Protein AF-D1CSZ7-F1 (afdb_monomer_lite)

Organism: NCBI:txid76747

pLDDT: mean 90.11, std 13.46, range [32.41, 98.62]

Foldseek 3Di:
DDPDDPQFDPAAEEEEEFALDDPVDDPVVQVVVQVVCVVVVHHYHYDYLNVVLCVQLDVVLSCLQNPPVQLVLLLLLLLLVCLLVPNDDDPPVCSCVPRCCNVVVVPADPVSVVSSVVSSVCLVVSLVVVVVVDPPSSHQEYEYECPRSCVSRLSSNVVVCCVVPVRRHYYYDD

Radius of gyration: 17.0 Å; chains: 1; bounding box: 47×32×46 Å

Structure (mmCIF, N/CA/C/O backbone):
data_AF-D1CSZ7-F1
#
_entry.id   AF-D1CSZ7-F1
#
loop_
_atom_site.group_PDB
_atom_site.id
_atom_site.type_symbol
_atom_site.label_atom_id
_atom_site.label_alt_id
_atom_site.label_comp_id
_atom_site.label_asym_id
_atom_site.label_entity_id
_atom_site.label_seq_id
_atom_site.pdbx_PDB_ins_code
_atom_site.Cartn_x
_atom_site.Cartn_y
_atom_site.Cartn_z
_atom_site.occupancy
_atom_site.B_iso_or_equiv
_atom_site.auth_seq_id
_atom_site.auth_comp_id
_atom_site.auth_asym_id
_atom_site.auth_atom_id
_atom_site.pdbx_PDB_model_num
ATOM 1 N N . TYR A 1 1 ? -26.346 -9.286 -3.635 1.00 32.41 1 TYR A N 1
ATOM 2 C CA . TYR A 1 1 ? -26.339 -9.362 -2.162 1.00 32.41 1 TYR A CA 1
ATOM 3 C C . TYR A 1 1 ? -25.316 -8.375 -1.630 1.00 32.41 1 TYR A C 1
ATOM 5 O O . TYR A 1 1 ? -24.127 -8.653 -1.654 1.00 32.41 1 TYR A O 1
ATOM 13 N N . ILE A 1 2 ? -25.773 -7.179 -1.264 1.00 36.91 2 ILE A N 1
ATOM 14 C CA . ILE A 1 2 ? -24.918 -6.105 -0.751 1.00 36.91 2 ILE A CA 1
ATOM 15 C C . ILE A 1 2 ? -24.662 -6.418 0.725 1.00 36.91 2 ILE A C 1
ATOM 17 O O . ILE A 1 2 ? -25.590 -6.373 1.529 1.00 36.91 2 ILE A O 1
ATOM 21 N N . TYR A 1 3 ? -23.428 -6.782 1.073 1.00 37.06 3 TYR A N 1
ATOM 22 C CA . TYR A 1 3 ? -22.994 -6.858 2.467 1.00 37.06 3 TYR A CA 1
ATOM 23 C C . TYR A 1 3 ? -23.031 -5.442 3.054 1.00 37.06 3 TYR A C 1
ATOM 25 O O . TYR A 1 3 ? -22.104 -4.657 2.864 1.00 37.06 3 TYR A O 1
ATOM 33 N N . GLN A 1 4 ? -24.112 -5.096 3.752 1.00 38.19 4 GLN A N 1
ATOM 34 C CA . GLN A 1 4 ? -24.119 -3.930 4.628 1.00 38.19 4 GLN A CA 1
ATOM 35 C C . GLN A 1 4 ? -23.198 -4.234 5.811 1.00 38.19 4 GLN A C 1
ATOM 37 O O . GLN A 1 4 ? -23.470 -5.132 6.610 1.00 38.19 4 GLN A O 1
ATOM 42 N N . GLN A 1 5 ? -22.074 -3.522 5.893 1.00 45.78 5 GLN A N 1
ATOM 43 C CA . GLN A 1 5 ? -21.227 -3.569 7.078 1.00 45.78 5 GLN A CA 1
ATOM 44 C C . GLN A 1 5 ? -21.996 -2.967 8.267 1.00 45.78 5 GLN A C 1
ATOM 46 O O . GLN A 1 5 ? -22.677 -1.953 8.092 1.00 45.78 5 GLN A O 1
ATOM 51 N N . PRO A 1 6 ? -21.938 -3.582 9.463 1.00 43.91 6 PRO A N 1
ATOM 52 C CA . PRO A 1 6 ? -22.626 -3.059 10.633 1.00 43.91 6 PRO A CA 1
ATOM 53 C C . PRO A 1 6 ? -22.107 -1.659 10.972 1.00 43.91 6 PRO A C 1
ATOM 55 O O . PRO A 1 6 ? -20.910 -1.389 10.893 1.00 43.91 6 PRO A O 1
ATOM 58 N N . ARG A 1 7 ? -23.038 -0.774 11.336 1.00 46.75 7 ARG A N 1
ATOM 59 C CA . ARG A 1 7 ? -22.783 0.626 11.682 1.00 46.75 7 ARG A CA 1
ATOM 60 C C . ARG A 1 7 ? -21.846 0.679 12.897 1.00 46.75 7 ARG A C 1
ATOM 62 O O . ARG A 1 7 ? -22.215 0.217 13.974 1.00 46.75 7 ARG A O 1
ATOM 69 N N . SER A 1 8 ? -20.642 1.197 12.692 1.00 51.34 8 SER A N 1
ATOM 70 C CA . SER A 1 8 ? -19.585 1.339 13.700 1.00 51.34 8 SER A CA 1
ATOM 71 C C . SER A 1 8 ? -20.019 2.205 14.885 1.00 51.34 8 SER A C 1
ATOM 73 O O . SER A 1 8 ? -20.685 3.229 14.688 1.00 51.34 8 SER A O 1
ATOM 75 N N . GLN A 1 9 ? -19.600 1.847 16.100 1.00 53.25 9 GLN A N 1
ATOM 76 C CA . GLN A 1 9 ? -19.713 2.724 17.268 1.00 53.25 9 GLN A CA 1
ATOM 77 C C . GLN A 1 9 ? -18.454 3.598 17.387 1.00 53.25 9 GLN A C 1
ATOM 79 O O . GLN A 1 9 ? -17.377 3.256 16.907 1.00 53.25 9 GLN A O 1
ATOM 84 N N . ARG A 1 10 ? -18.573 4.774 18.015 1.00 49.31 10 ARG A N 1
ATOM 85 C CA . ARG A 1 10 ? -17.413 5.640 18.288 1.00 49.31 10 ARG A CA 1
ATOM 86 C C . ARG A 1 10 ? -16.415 4.874 19.169 1.00 49.31 10 ARG A C 1
ATOM 88 O O . ARG A 1 10 ? -16.712 4.627 20.333 1.00 49.31 10 ARG A O 1
ATOM 95 N N . GLY A 1 11 ? -15.244 4.542 18.622 1.00 59.81 11 GLY A N 1
ATOM 96 C CA . GLY A 1 11 ? -14.203 3.768 19.318 1.00 59.81 11 GLY A CA 1
ATOM 97 C C . GLY A 1 11 ? -13.649 2.578 18.530 1.00 59.81 11 GLY A C 1
ATOM 98 O O . GLY A 1 11 ? -12.728 1.917 19.006 1.00 59.81 11 GLY A O 1
ATOM 99 N N . ASP A 1 12 ? -14.171 2.319 17.331 1.00 88.56 12 ASP A N 1
ATOM 100 C CA . ASP A 1 12 ? -13.815 1.137 16.545 1.00 88.56 12 ASP A CA 1
ATOM 101 C C . ASP A 1 12 ? -12.413 1.229 15.912 1.00 88.56 12 ASP A C 1
ATOM 103 O O . ASP A 1 12 ? -11.896 2.311 15.605 1.00 88.56 12 ASP A O 1
ATOM 107 N N . VAL A 1 13 ? -11.794 0.064 15.700 1.00 96.06 13 VAL A N 1
ATOM 108 C CA . VAL A 1 13 ? -10.475 -0.095 15.066 1.00 96.06 13 VAL A CA 1
ATOM 109 C C . VAL A 1 13 ? -10.651 -0.544 13.617 1.00 96.06 13 VAL A C 1
ATOM 111 O O . VAL A 1 13 ? -11.407 -1.476 13.341 1.00 96.06 13 VAL A O 1
ATOM 114 N N . ILE A 1 14 ? -9.910 0.044 12.682 1.00 97.19 14 ILE A N 1
ATOM 115 C CA . ILE A 1 14 ? -9.767 -0.514 11.334 1.00 97.19 14 ILE A CA 1
ATOM 116 C C . ILE A 1 14 ? -8.339 -0.984 11.103 1.00 97.19 14 ILE A C 1
ATOM 118 O O . ILE A 1 14 ? -7.384 -0.260 11.367 1.00 97.19 14 ILE A O 1
ATOM 122 N N . LEU A 1 15 ? -8.201 -2.215 10.621 1.00 96.75 15 LEU A N 1
ATOM 123 C CA . LEU A 1 15 ? -6.926 -2.825 10.276 1.00 96.75 15 LEU A CA 1
ATOM 124 C C . LEU A 1 15 ? -6.794 -2.914 8.756 1.00 96.75 15 LEU A C 1
ATOM 126 O O . LEU A 1 15 ? -7.680 -3.434 8.076 1.00 96.75 15 LEU A O 1
ATOM 130 N N . LEU A 1 16 ? -5.690 -2.417 8.222 1.00 96.62 16 LEU A N 1
ATOM 131 C CA . LEU A 1 16 ? -5.449 -2.265 6.797 1.00 96.62 16 LEU A CA 1
ATOM 132 C C . LEU A 1 16 ? -4.306 -3.177 6.363 1.00 96.62 16 LEU A C 1
ATOM 134 O O . LEU A 1 16 ? -3.257 -3.210 7.002 1.00 96.62 16 LEU A O 1
ATOM 138 N N . SER A 1 17 ? -4.500 -3.887 5.257 1.00 95.31 17 SER A N 1
ATOM 139 C CA . SER A 1 17 ? -3.402 -4.477 4.490 1.00 95.31 17 SER A CA 1
ATOM 140 C C . SER A 1 17 ? -3.266 -3.699 3.195 1.00 95.31 17 SER A C 1
ATOM 142 O O . SER A 1 17 ? -4.211 -3.638 2.403 1.00 95.31 17 SER A O 1
ATOM 144 N N . MET A 1 18 ? -2.110 -3.071 3.028 1.00 96.31 18 MET A N 1
ATOM 145 C CA . MET A 1 18 ? -1.801 -2.234 1.878 1.00 96.31 18 MET A CA 1
ATOM 146 C C . MET A 1 18 ? -1.276 -3.084 0.717 1.00 96.31 18 MET A C 1
ATOM 148 O O . MET A 1 18 ? -1.006 -4.273 0.898 1.00 96.31 18 MET A O 1
ATOM 152 N N . PRO A 1 19 ? -1.176 -2.520 -0.499 1.00 95.81 19 PRO A N 1
ATOM 153 C CA . PRO A 1 19 ? -0.615 -3.226 -1.644 1.00 95.81 19 PRO A CA 1
ATOM 154 C C . PRO A 1 19 ? 0.725 -3.883 -1.335 1.00 95.81 19 PRO A C 1
ATOM 156 O O . PRO A 1 19 ? 1.475 -3.382 -0.506 1.00 95.81 19 PRO A O 1
ATOM 159 N N . MET A 1 20 ? 1.016 -4.955 -2.070 1.00 93.69 2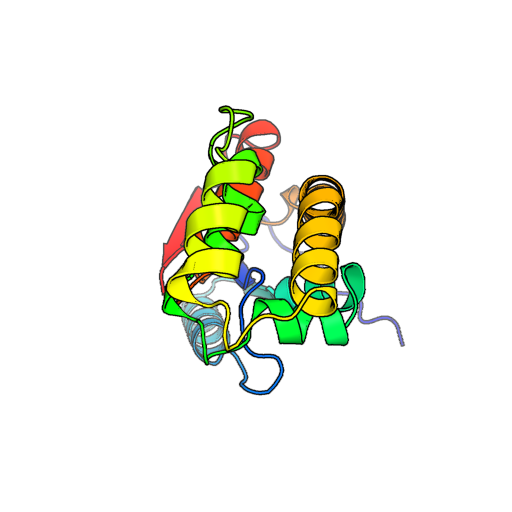0 MET A N 1
ATOM 160 C CA . MET A 1 20 ? 2.181 -5.843 -1.954 1.00 93.69 20 MET A CA 1
ATOM 161 C C . MET A 1 20 ? 1.973 -7.092 -1.090 1.00 93.69 20 MET A C 1
ATOM 163 O O . MET A 1 20 ? 2.890 -7.887 -0.899 1.00 93.69 20 MET A O 1
ATOM 167 N N . ALA A 1 21 ? 0.757 -7.316 -0.588 1.00 90.00 21 ALA A N 1
ATOM 168 C CA . ALA A 1 21 ? 0.399 -8.612 -0.024 1.00 90.00 21 ALA A CA 1
ATOM 169 C C . ALA A 1 21 ? 0.135 -9.648 -1.134 1.00 90.00 21 ALA A C 1
ATOM 171 O O . ALA A 1 21 ? -0.311 -9.323 -2.239 1.00 90.00 21 ALA A O 1
ATOM 172 N N . SER A 1 22 ? 0.393 -10.919 -0.837 1.00 85.12 22 SER A N 1
ATOM 173 C CA . SER A 1 22 ? 0.162 -12.009 -1.786 1.00 85.12 22 SER A CA 1
ATOM 174 C C . SER A 1 22 ? -1.330 -12.196 -2.083 1.00 85.12 22 SER A C 1
ATOM 176 O O . SER A 1 22 ? -2.151 -12.231 -1.170 1.00 85.12 22 SER A O 1
ATOM 178 N N . LEU A 1 23 ? -1.677 -12.406 -3.358 1.00 85.44 23 LEU A N 1
ATOM 179 C CA . LEU A 1 23 ? -3.037 -12.796 -3.764 1.00 85.44 23 LEU A CA 1
ATOM 180 C C . LEU A 1 23 ? -3.369 -14.250 -3.396 1.00 85.44 23 LEU A C 1
ATOM 182 O O . LEU A 1 23 ? -4.539 -14.604 -3.288 1.00 85.44 23 LEU A O 1
ATOM 186 N N . ASN A 1 24 ? -2.346 -15.083 -3.192 1.00 83.62 24 ASN A N 1
ATOM 187 C CA . ASN A 1 24 ? -2.498 -16.524 -2.979 1.00 83.62 24 ASN A CA 1
ATOM 188 C C . ASN A 1 24 ? -2.385 -16.928 -1.503 1.00 83.62 24 ASN A C 1
ATOM 190 O O . ASN A 1 24 ? -2.721 -18.059 -1.149 1.00 83.62 24 ASN A O 1
ATOM 194 N N . HIS A 1 25 ? -1.911 -16.027 -0.637 1.00 79.25 25 HIS A N 1
ATOM 195 C CA . HIS A 1 25 ? -1.712 -16.311 0.781 1.00 79.25 25 HIS A CA 1
ATOM 196 C C . HIS A 1 25 ? -2.553 -15.375 1.654 1.00 79.25 25 HIS A C 1
ATOM 198 O O . HIS A 1 25 ? -2.371 -14.158 1.602 1.00 79.25 25 HIS A O 1
ATOM 204 N N . PRO A 1 26 ? -3.461 -15.912 2.488 1.00 73.19 26 PRO A N 1
ATOM 205 C CA . PRO A 1 26 ? -4.295 -15.087 3.348 1.00 73.19 26 PRO A CA 1
ATOM 206 C C . PRO A 1 26 ? -3.464 -14.389 4.431 1.00 73.19 26 PRO A C 1
ATOM 208 O O . PRO A 1 26 ? -2.585 -14.984 5.055 1.00 73.19 26 PRO A O 1
ATOM 211 N N . THR A 1 27 ? -3.800 -13.135 4.735 1.00 76.25 27 THR A N 1
ATOM 212 C CA . THR A 1 27 ? -3.177 -12.376 5.829 1.00 76.25 27 THR A CA 1
ATOM 213 C C . THR A 1 27 ? -3.768 -12.796 7.184 1.00 76.25 27 THR A C 1
ATOM 215 O O . THR A 1 27 ? -4.702 -12.171 7.700 1.00 76.25 27 THR A O 1
ATOM 218 N N . ILE A 1 28 ? -3.244 -13.876 7.773 1.00 84.50 28 ILE A N 1
ATOM 219 C CA . ILE A 1 28 ? -3.756 -14.453 9.034 1.00 84.50 28 ILE A CA 1
ATOM 220 C C . ILE A 1 28 ? -3.567 -13.494 10.223 1.00 84.50 28 ILE A C 1
ATOM 222 O O . ILE A 1 28 ? -4.451 -13.396 11.078 1.00 84.50 28 ILE A O 1
ATOM 226 N N . GLY A 1 29 ? -2.462 -12.738 10.260 1.00 88.50 29 GLY A N 1
ATOM 227 C CA . GLY A 1 29 ? -2.123 -11.841 11.374 1.00 88.50 29 GLY A CA 1
ATOM 228 C C . GLY A 1 29 ? -3.220 -10.822 11.701 1.00 88.50 29 GLY A C 1
ATOM 229 O O . GLY A 1 29 ? -3.592 -10.661 12.863 1.00 88.50 29 GLY A O 1
ATOM 230 N N . LEU A 1 30 ? -3.830 -10.215 10.677 1.00 91.38 30 LEU A N 1
ATOM 231 C CA . LEU A 1 30 ? -4.931 -9.264 10.866 1.00 91.38 30 LEU A CA 1
ATOM 232 C C . LEU A 1 30 ? -6.180 -9.921 11.462 1.00 91.38 30 LEU A C 1
ATOM 234 O O . LEU A 1 30 ? -6.849 -9.333 12.312 1.00 91.38 30 LEU A O 1
ATOM 238 N N . SER A 1 31 ? -6.478 -11.159 11.060 1.00 91.94 31 SER A N 1
ATOM 239 C CA . SER A 1 31 ? -7.620 -11.913 11.589 1.00 91.94 31 SER A CA 1
ATOM 240 C C . SER A 1 31 ? -7.415 -12.304 13.054 1.00 91.94 31 SER A C 1
ATOM 242 O O . SER A 1 31 ? -8.348 -12.204 13.857 1.00 91.94 31 SER A O 1
ATOM 244 N N . LEU A 1 32 ? -6.190 -12.686 13.430 1.00 93.56 32 LEU A N 1
ATOM 245 C CA . LEU A 1 32 ? -5.826 -12.964 14.822 1.00 93.56 32 LEU A CA 1
ATOM 246 C C . LEU A 1 32 ? -5.921 -11.706 15.690 1.00 93.56 32 LEU A C 1
ATOM 248 O O . LEU A 1 32 ? -6.537 -11.754 16.758 1.00 93.56 32 LEU A O 1
ATOM 252 N N . LEU A 1 33 ? -5.390 -10.574 15.215 1.00 93.31 33 LEU A N 1
ATOM 253 C CA . LEU A 1 33 ? -5.460 -9.298 15.930 1.00 93.31 33 LEU A CA 1
ATOM 254 C C . LEU A 1 33 ? -6.908 -8.822 16.098 1.00 93.31 33 LEU A C 1
ATOM 256 O O . LEU A 1 33 ? -7.312 -8.472 17.205 1.00 93.31 33 LEU A O 1
ATOM 260 N N . LYS A 1 34 ? -7.732 -8.902 15.046 1.00 93.75 34 LYS A N 1
ATOM 261 C CA . LYS A 1 34 ? -9.175 -8.623 15.128 1.00 93.75 34 LYS A CA 1
ATOM 262 C C . LYS A 1 34 ? -9.870 -9.500 16.173 1.00 93.75 34 LYS A C 1
ATOM 264 O O . LYS A 1 34 ? -10.688 -9.007 16.946 1.00 93.75 34 LYS A O 1
ATOM 269 N N . SER A 1 35 ? -9.549 -10.794 16.214 1.00 93.75 35 SER A N 1
ATOM 270 C CA . SER A 1 35 ? -10.101 -11.714 17.215 1.00 93.75 35 SER A CA 1
ATOM 271 C C . SER A 1 35 ? -9.679 -11.332 18.639 1.00 93.75 35 SER A C 1
ATOM 273 O O . SER A 1 35 ? -10.506 -11.340 19.551 1.00 93.75 35 SER A O 1
ATOM 275 N N . ALA A 1 36 ? -8.412 -10.953 18.831 1.00 94.44 36 ALA A N 1
ATOM 276 C CA . ALA A 1 36 ? -7.891 -10.499 20.116 1.00 94.44 36 ALA A CA 1
ATOM 277 C C . ALA A 1 36 ? -8.549 -9.192 20.586 1.00 94.44 36 ALA A C 1
ATOM 279 O O . ALA A 1 36 ? -8.969 -9.113 21.738 1.00 94.44 36 ALA A O 1
ATOM 280 N N . LEU A 1 37 ? -8.716 -8.209 19.696 1.00 93.50 37 LEU A N 1
ATOM 281 C CA . LEU A 1 37 ? -9.441 -6.964 19.978 1.00 93.50 37 LEU A CA 1
ATOM 282 C C . LEU A 1 37 ? -10.880 -7.255 20.422 1.00 93.50 37 LEU A C 1
ATOM 284 O O . LEU A 1 37 ? -11.307 -6.773 21.470 1.00 93.50 37 LEU A O 1
ATOM 288 N N . ARG A 1 38 ? -11.580 -8.147 19.706 1.00 93.31 38 ARG A N 1
ATOM 289 C CA . ARG A 1 38 ? -12.951 -8.552 20.055 1.00 93.31 38 ARG A CA 1
ATOM 290 C C . ARG A 1 38 ? -13.047 -9.198 21.435 1.00 93.31 38 ARG A C 1
ATOM 292 O O . ARG A 1 38 ? -13.989 -8.917 22.167 1.00 93.31 38 ARG A O 1
ATOM 299 N N . ARG A 1 39 ? -12.085 -10.052 21.808 1.00 94.44 39 ARG A N 1
ATOM 300 C CA . ARG A 1 39 ? -12.042 -10.665 23.151 1.00 94.44 39 ARG A CA 1
ATOM 301 C C . ARG A 1 39 ? -11.853 -9.641 24.272 1.00 94.44 39 ARG A C 1
ATOM 303 O O . ARG A 1 39 ? -12.264 -9.914 25.390 1.00 94.44 39 ARG A O 1
ATOM 310 N N . ASN A 1 40 ? -11.274 -8.483 23.966 1.00 92.75 40 ASN A N 1
ATOM 311 C CA . ASN A 1 40 ? -11.073 -7.384 24.910 1.00 92.75 40 ASN A CA 1
ATOM 312 C C . ASN A 1 40 ? -12.169 -6.303 24.813 1.00 92.75 40 ASN A C 1
ATOM 314 O O . ASN A 1 40 ? -11.990 -5.207 25.330 1.00 92.75 40 ASN A O 1
ATOM 318 N N . GLY A 1 41 ? -13.297 -6.594 24.153 1.00 91.38 41 GLY A N 1
ATOM 319 C CA . GLY A 1 41 ? -14.438 -5.677 24.068 1.00 91.38 41 GLY A CA 1
ATOM 320 C C . GLY A 1 41 ? -14.330 -4.597 22.987 1.00 91.38 41 GLY A C 1
ATOM 321 O O . GLY A 1 41 ? -15.180 -3.715 22.941 1.00 91.38 41 GLY A O 1
ATOM 322 N N . TYR A 1 42 ? -13.331 -4.664 22.099 1.00 91.56 42 TYR A N 1
ATOM 323 C CA . TYR A 1 42 ? -13.178 -3.719 20.991 1.00 91.56 42 TYR A CA 1
ATOM 324 C C . TYR A 1 42 ? -13.757 -4.271 19.688 1.00 91.56 42 TYR A C 1
ATOM 326 O O . TYR A 1 42 ? -13.520 -5.422 19.311 1.00 91.56 42 TYR A O 1
ATOM 334 N N . HIS A 1 43 ? -14.464 -3.426 18.944 1.00 92.94 43 HIS A N 1
ATOM 335 C CA . HIS A 1 43 ? -14.891 -3.748 17.588 1.00 92.94 43 HIS A CA 1
ATOM 336 C C . HIS A 1 43 ? -13.774 -3.424 16.595 1.00 92.94 43 HIS A C 1
ATOM 338 O O . HIS A 1 43 ? -13.136 -2.373 16.665 1.00 92.94 43 HIS A O 1
ATOM 344 N N . ALA A 1 44 ? -13.532 -4.350 15.666 1.00 93.81 44 ALA A N 1
ATOM 345 C CA . ALA A 1 44 ? -12.497 -4.197 14.657 1.00 93.81 44 ALA A CA 1
ATOM 346 C C . ALA A 1 44 ? -12.962 -4.655 13.267 1.00 93.81 44 ALA A C 1
ATOM 348 O O . ALA A 1 44 ? -13.525 -5.747 13.101 1.00 93.81 44 ALA A O 1
ATOM 349 N N . ALA A 1 45 ? -12.673 -3.838 12.258 1.00 95.00 45 ALA A N 1
ATOM 350 C CA . ALA A 1 45 ? -12.844 -4.149 10.843 1.00 95.00 45 ALA A CA 1
ATOM 351 C C . ALA A 1 45 ? -11.486 -4.423 10.178 1.00 95.00 45 ALA A C 1
ATOM 353 O O . ALA A 1 45 ? -10.444 -4.005 10.677 1.00 95.00 45 ALA A O 1
ATOM 354 N N . ILE A 1 46 ? -11.500 -5.145 9.055 1.00 95.12 46 ILE A N 1
ATOM 355 C CA . ILE A 1 46 ? -10.313 -5.364 8.219 1.00 95.12 46 ILE A CA 1
ATOM 356 C C . ILE A 1 46 ? -10.640 -4.879 6.806 1.00 95.12 46 ILE A C 1
ATOM 358 O O . ILE A 1 46 ? -11.711 -5.208 6.291 1.00 95.12 46 ILE A O 1
ATOM 362 N N . ARG A 1 47 ? -9.719 -4.141 6.178 1.00 95.94 47 ARG A N 1
ATOM 363 C CA . ARG A 1 47 ? -9.762 -3.802 4.750 1.00 95.94 47 ARG A CA 1
ATOM 364 C C . ARG A 1 47 ? -8.482 -4.268 4.061 1.00 95.94 47 ARG A C 1
ATOM 366 O O . ARG A 1 47 ? -7.375 -3.961 4.497 1.00 95.94 47 ARG A O 1
ATOM 373 N N . HIS A 1 48 ? -8.654 -4.996 2.964 1.00 95.50 48 HIS A N 1
ATOM 374 C CA . HIS A 1 48 ? -7.571 -5.524 2.142 1.00 95.50 48 HIS A CA 1
ATOM 375 C C . HIS A 1 48 ? -7.398 -4.667 0.886 1.00 95.50 48 HIS A C 1
ATOM 377 O O . HIS A 1 48 ? -7.896 -5.012 -0.180 1.00 95.50 48 HIS A O 1
ATOM 383 N N . PHE A 1 49 ? -6.685 -3.550 1.012 1.00 97.06 49 PHE A N 1
ATOM 384 C CA . PHE A 1 49 ? -6.426 -2.641 -0.107 1.00 97.06 49 PHE A CA 1
ATOM 385 C C . PHE A 1 49 ? -5.508 -3.238 -1.178 1.00 97.06 49 PHE A C 1
ATOM 387 O O . PHE A 1 49 ? -5.490 -2.755 -2.304 1.00 97.06 49 PHE A O 1
ATOM 394 N N . PHE A 1 50 ? -4.774 -4.310 -0.875 1.00 95.38 50 PHE A N 1
ATOM 395 C CA . PHE A 1 50 ? -4.008 -5.028 -1.893 1.00 95.38 50 PHE A CA 1
ATOM 396 C C . PHE A 1 50 ? -4.888 -5.679 -2.972 1.00 95.38 50 PHE A C 1
ATOM 398 O O . PHE A 1 50 ? -4.476 -5.726 -4.129 1.00 95.38 50 PHE A O 1
ATOM 405 N N . LEU A 1 51 ? -6.099 -6.132 -2.616 1.00 95.44 51 LEU A N 1
ATOM 406 C CA . LEU A 1 51 ? -7.065 -6.674 -3.579 1.00 95.44 51 LEU A CA 1
ATOM 407 C C . LEU A 1 51 ? -7.590 -5.561 -4.485 1.00 95.44 51 LEU A C 1
ATOM 409 O O . LEU A 1 51 ? -7.566 -5.699 -5.705 1.00 95.44 51 LEU A O 1
ATOM 413 N N . ASP A 1 52 ? -7.967 -4.434 -3.878 1.00 97.31 52 ASP A N 1
ATOM 414 C CA . ASP A 1 52 ? -8.415 -3.247 -4.605 1.00 97.31 52 ASP A CA 1
ATOM 415 C C . ASP A 1 52 ? -7.327 -2.767 -5.573 1.00 97.31 52 ASP A C 1
ATOM 417 O O . ASP A 1 52 ? -7.606 -2.464 -6.727 1.00 97.31 52 ASP A O 1
ATOM 421 N N . PHE A 1 53 ? -6.063 -2.746 -5.138 1.00 97.81 53 PHE A N 1
ATOM 422 C CA . PHE A 1 53 ? -4.951 -2.341 -5.995 1.00 97.81 53 PHE A CA 1
ATOM 423 C C . PHE A 1 53 ? -4.731 -3.305 -7.154 1.00 97.81 53 PHE A C 1
ATOM 425 O O . PHE A 1 53 ? -4.513 -2.848 -8.272 1.00 97.81 53 PHE A O 1
ATOM 432 N N . ALA A 1 54 ? -4.817 -4.616 -6.912 1.00 96.81 54 ALA A N 1
A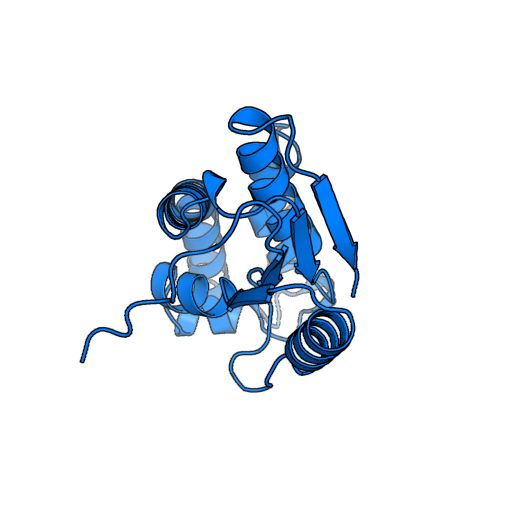TOM 433 C CA . ALA A 1 54 ? -4.695 -5.618 -7.965 1.00 96.81 54 ALA A CA 1
ATOM 434 C C . ALA A 1 54 ? -5.763 -5.443 -9.054 1.00 96.81 54 ALA A C 1
ATOM 436 O O . ALA A 1 54 ? -5.454 -5.573 -10.238 1.00 96.81 54 ALA A O 1
ATOM 437 N N . GLU A 1 55 ? -6.990 -5.079 -8.674 1.00 96.69 55 GLU A N 1
ATOM 438 C CA . GLU A 1 55 ? -8.044 -4.702 -9.621 1.00 96.69 55 GLU A CA 1
ATOM 439 C C . GLU A 1 55 ? -7.732 -3.363 -10.315 1.00 96.69 55 GLU A C 1
ATOM 441 O O . GLU A 1 55 ? -7.846 -3.250 -11.535 1.00 96.69 55 GLU A O 1
ATOM 446 N N . TYR A 1 56 ? -7.252 -2.370 -9.563 1.00 96.81 56 TYR A N 1
ATOM 447 C CA . TYR A 1 56 ? -6.982 -1.010 -10.043 1.00 96.81 56 TYR A CA 1
ATOM 448 C C . TYR A 1 56 ? -5.867 -0.933 -11.102 1.00 96.81 56 TYR A C 1
ATOM 450 O O . TYR A 1 56 ? -5.958 -0.193 -12.094 1.00 96.81 56 TYR A O 1
ATOM 458 N N . VAL A 1 57 ? -4.779 -1.686 -10.906 1.00 97.12 57 VAL A N 1
ATOM 459 C CA . VAL A 1 57 ? -3.667 -1.749 -11.872 1.00 97.12 57 VAL A CA 1
ATOM 460 C C . VAL A 1 57 ? -3.838 -2.865 -12.898 1.00 97.12 57 VAL A C 1
ATOM 462 O O . VAL A 1 57 ? -3.279 -2.765 -13.990 1.00 97.12 57 VAL A O 1
ATOM 465 N N . GLY A 1 58 ? -4.653 -3.870 -12.580 1.00 96.81 58 GLY A N 1
ATOM 466 C CA . GLY A 1 58 ? -4.848 -5.083 -13.361 1.00 96.81 58 GLY A CA 1
ATOM 467 C C . GLY A 1 58 ? -3.994 -6.248 -12.828 1.00 96.81 58 GLY A C 1
ATOM 468 O O . GLY A 1 58 ? -2.817 -6.044 -12.511 1.00 96.81 58 GLY A O 1
ATOM 469 N N . PRO A 1 59 ? -4.518 -7.491 -12.788 1.00 93.38 59 PRO A N 1
ATOM 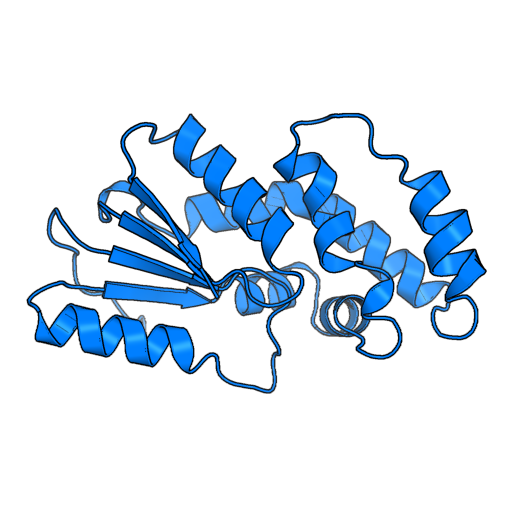470 C CA . PRO A 1 59 ? -3.826 -8.625 -12.166 1.00 93.38 59 PRO A CA 1
ATOM 471 C C . PRO A 1 59 ? -2.435 -8.911 -12.742 1.00 93.38 59 PRO A C 1
ATOM 473 O O . PRO A 1 59 ? -1.507 -9.188 -11.990 1.00 93.38 59 PRO A O 1
ATOM 476 N N . ALA A 1 60 ? -2.259 -8.792 -14.062 1.00 93.50 60 ALA A N 1
ATOM 477 C CA . ALA A 1 60 ? -0.964 -9.017 -14.705 1.00 93.50 60 ALA A CA 1
ATOM 478 C C . ALA A 1 60 ? 0.098 -8.006 -14.236 1.00 93.50 60 ALA A C 1
ATOM 480 O O . ALA A 1 60 ? 1.214 -8.399 -13.906 1.00 93.50 60 ALA A O 1
ATOM 481 N N . ALA A 1 61 ? -0.263 -6.721 -14.145 1.00 96.19 61 ALA A N 1
ATOM 482 C CA . ALA A 1 61 ? 0.631 -5.689 -13.628 1.00 96.19 61 ALA A CA 1
ATOM 483 C C . ALA A 1 61 ? 0.910 -5.894 -12.134 1.00 96.19 61 ALA A C 1
ATOM 485 O O . ALA A 1 61 ? 2.050 -5.750 -11.704 1.00 96.19 61 ALA A O 1
ATOM 486 N N . TYR A 1 62 ? -0.096 -6.297 -11.350 1.00 96.56 62 TYR A N 1
ATOM 487 C CA . TYR A 1 62 ? 0.092 -6.621 -9.935 1.00 96.56 62 TYR A CA 1
ATOM 488 C C . TYR A 1 62 ? 1.074 -7.782 -9.727 1.00 96.56 62 TYR A C 1
ATOM 490 O O . TYR A 1 62 ? 1.927 -7.707 -8.842 1.00 96.56 62 TYR A O 1
ATOM 498 N N . CYS A 1 63 ? 0.986 -8.829 -10.556 1.00 93.94 63 CYS A N 1
ATOM 499 C CA . CYS A 1 63 ? 1.935 -9.943 -10.559 1.00 93.94 63 CYS A CA 1
ATOM 500 C C . CYS A 1 63 ? 3.342 -9.501 -10.967 1.00 93.94 63 CYS A C 1
ATOM 502 O O . CYS A 1 63 ? 4.303 -9.921 -10.334 1.00 93.94 63 CYS A O 1
ATOM 504 N N . ASP A 1 64 ? 3.476 -8.639 -11.981 1.00 95.12 64 ASP A N 1
ATOM 505 C CA . ASP A 1 64 ? 4.781 -8.082 -12.349 1.00 95.12 64 ASP A CA 1
ATOM 506 C C . ASP A 1 64 ? 5.357 -7.217 -11.215 1.00 95.12 64 ASP A C 1
ATOM 508 O O . ASP A 1 64 ? 6.555 -7.229 -10.971 1.00 95.12 64 ASP A O 1
ATOM 512 N N . ILE A 1 65 ? 4.542 -6.472 -10.474 1.00 95.19 65 ILE A N 1
ATOM 513 C CA . ILE A 1 65 ? 5.038 -5.672 -9.347 1.00 95.19 65 ILE A CA 1
ATOM 514 C C . ILE A 1 65 ? 5.501 -6.564 -8.180 1.00 95.19 65 ILE A C 1
ATOM 516 O O . ILE A 1 65 ? 6.502 -6.252 -7.542 1.00 95.19 65 ILE A O 1
ATOM 520 N N . ASN A 1 66 ? 4.798 -7.671 -7.924 1.00 93.06 66 ASN A N 1
ATOM 521 C CA . ASN A 1 66 ? 5.034 -8.588 -6.798 1.00 93.06 66 ASN A CA 1
ATOM 522 C C . ASN A 1 66 ? 5.878 -9.822 -7.155 1.00 93.06 66 ASN A C 1
ATOM 524 O O . ASN A 1 66 ? 5.749 -10.869 -6.528 1.00 93.06 66 ASN A O 1
ATOM 528 N N . ASP A 1 67 ? 6.705 -9.746 -8.192 1.00 93.06 67 ASP A N 1
ATOM 529 C CA . ASP A 1 67 ? 7.522 -10.883 -8.610 1.00 93.06 67 ASP A CA 1
ATOM 530 C C . ASP A 1 67 ? 8.690 -11.105 -7.632 1.00 93.06 67 ASP A C 1
ATOM 532 O O . ASP A 1 67 ? 9.645 -10.324 -7.575 1.00 93.06 67 ASP A O 1
ATOM 536 N N . ASP A 1 68 ? 8.636 -12.210 -6.886 1.00 91.31 68 ASP A N 1
ATOM 537 C CA . ASP A 1 68 ? 9.628 -12.554 -5.860 1.00 91.31 68 ASP A CA 1
ATOM 538 C C . ASP A 1 68 ? 11.065 -12.644 -6.402 1.00 91.31 68 ASP A C 1
ATOM 540 O O . ASP A 1 68 ? 12.030 -12.453 -5.657 1.00 91.31 68 ASP A O 1
ATOM 544 N N . ARG A 1 69 ? 11.239 -12.877 -7.712 1.00 93.88 69 ARG A N 1
ATOM 545 C CA . ARG A 1 69 ? 12.566 -12.967 -8.348 1.00 93.88 69 ARG A CA 1
ATOM 546 C C . ARG A 1 69 ? 13.357 -11.661 -8.266 1.00 93.88 69 ARG A C 1
ATOM 548 O O . ARG A 1 69 ? 14.579 -11.696 -8.377 1.00 93.88 69 ARG A O 1
ATOM 555 N N . TYR A 1 70 ? 12.686 -10.528 -8.071 1.00 93.50 70 TYR A N 1
ATOM 556 C CA . TYR A 1 70 ? 13.314 -9.229 -7.823 1.00 93.50 70 TYR A CA 1
ATOM 557 C C . TYR A 1 70 ? 12.732 -8.541 -6.590 1.00 93.50 70 TYR A C 1
ATOM 559 O O . TYR A 1 70 ? 12.612 -7.318 -6.537 1.00 93.50 70 TYR A O 1
ATOM 567 N N . PHE A 1 71 ? 12.435 -9.317 -5.547 1.00 92.56 71 PHE A N 1
ATOM 568 C CA . PHE A 1 71 ? 11.979 -8.778 -4.268 1.00 92.56 71 PHE A CA 1
ATOM 569 C C . PHE A 1 71 ? 12.928 -7.706 -3.694 1.00 92.56 71 PHE A C 1
ATOM 571 O O . PHE A 1 71 ? 12.486 -6.707 -3.135 1.00 92.56 71 PHE A O 1
ATOM 578 N N . LEU A 1 72 ? 14.244 -7.846 -3.872 1.00 94.69 72 LEU A N 1
ATOM 579 C CA . LEU A 1 72 ? 15.216 -6.851 -3.396 1.00 94.69 72 LEU A CA 1
ATOM 580 C C . LEU A 1 72 ? 15.291 -5.586 -4.270 1.00 94.69 72 LEU A C 1
ATOM 582 O O . LEU A 1 72 ? 15.930 -4.618 -3.871 1.00 94.69 72 LEU A O 1
ATOM 586 N N . ALA A 1 73 ? 14.598 -5.542 -5.413 1.00 95.06 73 ALA A N 1
ATOM 587 C CA . ALA A 1 73 ? 14.449 -4.319 -6.198 1.00 95.06 73 ALA A CA 1
ATOM 588 C C . ALA A 1 73 ? 13.492 -3.309 -5.542 1.00 95.06 73 ALA A C 1
ATOM 590 O O . ALA A 1 73 ? 13.426 -2.169 -5.994 1.00 95.06 73 ALA A O 1
ATOM 591 N N . LEU A 1 74 ? 12.746 -3.695 -4.495 1.00 95.25 74 LEU A N 1
ATOM 592 C CA . LEU A 1 74 ? 11.874 -2.790 -3.734 1.00 95.25 74 LEU A CA 1
ATOM 593 C C . LEU A 1 74 ? 10.835 -2.058 -4.603 1.00 95.25 74 LEU A C 1
ATOM 595 O O . LEU A 1 74 ? 10.530 -0.894 -4.358 1.00 95.25 74 LEU A O 1
ATOM 599 N N . VAL A 1 75 ? 10.283 -2.738 -5.617 1.00 95.75 75 VAL A N 1
ATOM 600 C CA . VAL A 1 75 ? 9.342 -2.149 -6.589 1.00 95.75 75 VAL A CA 1
ATOM 601 C C . VAL A 1 75 ? 8.130 -1.536 -5.897 1.00 95.75 75 VAL A C 1
ATOM 603 O O . VAL A 1 75 ? 7.776 -0.400 -6.207 1.00 95.75 75 VAL A O 1
ATOM 606 N N . GLY A 1 76 ? 7.523 -2.239 -4.936 1.00 93.94 76 GLY A N 1
ATOM 607 C CA . GLY A 1 76 ? 6.380 -1.733 -4.177 1.00 93.94 76 GLY A CA 1
ATOM 608 C C . GLY A 1 76 ? 6.708 -0.486 -3.358 1.00 93.94 76 GLY A C 1
ATOM 609 O O . GLY A 1 76 ? 5.969 0.496 -3.396 1.00 93.94 76 GLY A O 1
ATOM 610 N N . GLU A 1 77 ? 7.857 -0.482 -2.682 1.00 94.75 77 GLU A N 1
ATOM 611 C CA . GLU A 1 77 ? 8.312 0.674 -1.905 1.00 94.75 77 GLU A CA 1
ATOM 612 C C . GLU A 1 77 ? 8.602 1.869 -2.820 1.00 94.75 77 GLU A C 1
ATOM 614 O O . GLU A 1 77 ? 8.121 2.981 -2.586 1.00 94.75 77 GLU A O 1
ATOM 619 N N . TRP A 1 78 ? 9.317 1.635 -3.925 1.00 95.25 78 TRP A N 1
ATOM 620 C CA . TRP A 1 78 ? 9.578 2.667 -4.916 1.00 95.25 78 TRP A CA 1
ATOM 621 C C . TRP A 1 78 ? 8.268 3.224 -5.472 1.00 95.25 78 TRP A C 1
ATOM 623 O O . TRP A 1 78 ? 8.116 4.444 -5.452 1.00 95.25 78 TRP A O 1
ATOM 633 N N . LEU A 1 79 ? 7.301 2.385 -5.873 1.00 95.56 79 LEU A N 1
ATOM 634 C CA . LEU A 1 79 ? 5.997 2.787 -6.428 1.00 95.56 79 LEU A CA 1
ATOM 635 C C . LEU A 1 79 ? 5.306 3.879 -5.604 1.00 95.56 79 LEU A C 1
ATOM 637 O O . LEU A 1 79 ? 4.828 4.858 -6.171 1.00 95.56 79 LEU A O 1
ATOM 641 N N . PHE A 1 80 ? 5.289 3.734 -4.279 1.00 95.62 80 PHE A N 1
ATOM 642 C CA . PHE A 1 80 ? 4.587 4.647 -3.372 1.00 95.62 80 PHE A CA 1
ATOM 643 C C . PHE A 1 80 ? 5.478 5.746 -2.767 1.00 95.62 80 PHE A C 1
ATOM 645 O O . PHE A 1 80 ? 4.959 6.646 -2.105 1.00 95.62 80 PHE A O 1
ATOM 652 N N . SER A 1 81 ? 6.792 5.715 -3.004 1.00 94.25 81 SER A N 1
ATOM 653 C CA . SER A 1 81 ? 7.768 6.610 -2.357 1.00 94.25 81 SER A CA 1
ATOM 654 C C . SER A 1 81 ? 7.460 8.105 -2.523 1.00 94.25 81 SER A C 1
ATOM 656 O O . SER A 1 81 ? 7.475 8.840 -1.537 1.00 94.25 81 SER A O 1
ATOM 658 N N . ALA A 1 82 ? 7.105 8.562 -3.730 1.00 92.19 82 ALA A N 1
ATOM 659 C CA . ALA A 1 82 ? 6.768 9.968 -3.983 1.00 92.19 82 ALA A CA 1
ATOM 660 C C . ALA A 1 82 ? 5.547 10.423 -3.161 1.00 92.19 82 ALA A C 1
ATOM 662 O O . ALA A 1 82 ? 5.544 11.498 -2.556 1.00 92.19 82 ALA A O 1
ATOM 663 N N . ALA A 1 83 ? 4.524 9.566 -3.077 1.00 93.69 83 ALA A N 1
ATOM 664 C CA . ALA A 1 83 ? 3.316 9.841 -2.306 1.00 93.69 83 ALA A CA 1
ATOM 665 C C . ALA A 1 83 ? 3.575 9.817 -0.788 1.00 93.69 83 ALA A C 1
ATOM 667 O O . ALA A 1 83 ? 2.993 10.616 -0.055 1.00 93.69 83 ALA A O 1
ATOM 668 N N . ALA A 1 84 ? 4.465 8.938 -0.317 1.00 93.31 84 ALA A N 1
ATOM 669 C CA . ALA A 1 84 ? 4.838 8.841 1.092 1.00 93.31 84 ALA A CA 1
ATOM 670 C C . ALA A 1 84 ? 5.680 10.040 1.562 1.00 93.31 84 ALA A C 1
ATOM 672 O O . ALA A 1 84 ? 5.398 10.621 2.612 1.00 93.31 84 ALA A O 1
ATOM 673 N N . HIS A 1 85 ? 6.681 10.450 0.778 1.00 87.25 85 HIS A N 1
ATOM 674 C CA . HIS A 1 85 ? 7.606 11.525 1.152 1.00 87.25 85 HIS A CA 1
ATOM 675 C C . HIS A 1 85 ? 7.089 12.935 0.832 1.00 87.25 85 HIS A C 1
ATOM 677 O O . HIS A 1 85 ? 7.569 13.899 1.421 1.00 87.25 85 HIS A O 1
ATOM 683 N N . GLY A 1 86 ? 6.054 13.067 -0.005 1.00 70.25 86 GLY A N 1
ATOM 684 C CA . GLY A 1 86 ? 5.456 14.356 -0.356 1.00 70.25 86 GLY A CA 1
ATOM 685 C C . GLY A 1 86 ? 6.239 15.088 -1.432 1.00 70.25 86 GLY A C 1
ATOM 686 O O . GLY A 1 86 ? 6.977 16.010 -1.110 1.00 70.25 86 GLY A O 1
ATOM 687 N N . ASP A 1 87 ? 6.056 14.653 -2.680 1.00 64.06 87 ASP A N 1
ATOM 688 C CA . ASP A 1 87 ? 6.544 15.292 -3.917 1.00 64.06 87 ASP A CA 1
ATOM 689 C C . ASP A 1 87 ? 8.026 15.713 -3.897 1.00 64.06 87 ASP A C 1
ATOM 691 O O . ASP A 1 87 ? 8.476 16.596 -4.627 1.00 64.06 87 ASP A O 1
ATOM 695 N N . VAL A 1 88 ? 8.821 15.046 -3.059 1.00 62.59 88 VAL A N 1
ATOM 696 C CA . VAL A 1 88 ? 10.274 15.074 -3.161 1.00 62.59 88 VAL A CA 1
ATOM 697 C C . VAL A 1 88 ? 10.607 14.388 -4.475 1.00 62.59 88 VAL A C 1
ATOM 699 O O . VAL A 1 88 ? 10.185 13.252 -4.683 1.00 62.59 88 VAL A O 1
ATOM 702 N N . SER A 1 89 ? 11.338 15.083 -5.350 1.00 62.91 89 SER A N 1
ATOM 703 C CA . SER A 1 89 ? 11.807 14.550 -6.632 1.00 62.91 89 SER A CA 1
ATOM 704 C C . SER A 1 89 ? 12.390 13.149 -6.434 1.00 62.91 89 SER A C 1
ATOM 706 O O . SER A 1 89 ? 13.459 12.987 -5.841 1.00 62.91 89 SER A O 1
ATOM 708 N N . THR A 1 90 ? 11.657 12.128 -6.877 1.00 71.00 90 THR A N 1
ATOM 709 C CA . THR A 1 90 ? 12.150 10.756 -6.884 1.00 71.00 90 THR A CA 1
ATOM 710 C C . THR A 1 90 ? 13.006 10.571 -8.129 1.00 71.00 90 THR A C 1
ATOM 712 O O . THR A 1 90 ? 12.618 10.968 -9.228 1.00 71.00 90 THR A O 1
ATOM 715 N N . ASP A 1 91 ? 14.184 9.965 -7.974 1.00 86.25 91 ASP A N 1
ATOM 716 C CA . ASP A 1 91 ? 15.062 9.624 -9.097 1.00 86.25 91 ASP A CA 1
ATOM 717 C C . ASP A 1 91 ? 14.506 8.411 -9.864 1.00 86.25 91 ASP A C 1
ATOM 719 O O . ASP A 1 91 ? 15.041 7.303 -9.814 1.00 86.25 91 ASP A O 1
ATOM 723 N N . ASP A 1 92 ? 13.372 8.609 -10.539 1.00 89.62 92 ASP A N 1
ATOM 724 C CA . ASP A 1 92 ? 12.659 7.559 -11.268 1.00 89.62 92 ASP A CA 1
ATOM 725 C C . ASP A 1 92 ? 13.522 6.995 -12.400 1.00 89.62 92 ASP A C 1
ATOM 727 O O . ASP A 1 92 ? 13.593 5.780 -12.593 1.00 89.62 92 ASP A O 1
ATOM 731 N N . ILE A 1 93 ? 14.234 7.872 -13.115 1.00 90.06 93 ILE A N 1
ATOM 732 C CA . ILE A 1 93 ? 15.147 7.476 -14.192 1.00 90.06 93 ILE A CA 1
ATOM 733 C C . ILE A 1 93 ? 16.297 6.646 -13.625 1.00 90.06 93 ILE A C 1
ATOM 735 O O . ILE A 1 93 ? 16.637 5.603 -14.190 1.00 90.06 93 ILE A O 1
ATOM 739 N N . GLY A 1 94 ? 16.901 7.069 -12.516 1.00 93.06 94 GLY A N 1
ATOM 740 C CA . GLY A 1 94 ? 18.000 6.342 -11.901 1.00 93.06 94 GLY A CA 1
ATOM 741 C C . GLY A 1 94 ? 17.570 5.013 -11.296 1.00 93.06 94 GLY A C 1
ATOM 742 O O . GLY A 1 94 ? 18.309 4.044 -11.452 1.00 93.06 94 GLY A O 1
ATOM 743 N N . TYR A 1 95 ? 16.385 4.928 -10.683 1.00 94.50 95 TYR A N 1
ATOM 744 C CA . TYR A 1 95 ? 15.831 3.655 -10.222 1.00 94.50 95 TYR A CA 1
ATOM 745 C C . TYR A 1 95 ? 15.637 2.687 -11.394 1.00 94.50 95 TYR A C 1
ATOM 747 O O . TYR A 1 95 ? 16.140 1.566 -11.363 1.00 94.50 95 TYR A O 1
ATOM 755 N N . ILE A 1 96 ? 14.982 3.124 -12.473 1.00 94.38 96 ILE A N 1
ATOM 756 C CA . ILE A 1 96 ? 14.728 2.245 -13.620 1.00 94.38 96 ILE A CA 1
ATOM 757 C C . ILE A 1 96 ? 16.026 1.838 -14.311 1.00 94.38 96 ILE A C 1
ATOM 759 O O . ILE A 1 96 ? 16.238 0.653 -14.549 1.00 94.38 96 ILE A O 1
ATOM 763 N N . SER A 1 97 ? 16.899 2.792 -14.630 1.00 94.75 97 SER A N 1
ATOM 764 C CA . SER A 1 97 ? 18.118 2.511 -15.398 1.00 94.75 97 SER A CA 1
ATOM 765 C C . SER A 1 97 ? 19.122 1.648 -14.634 1.00 94.75 97 SER A C 1
ATOM 767 O O . SER A 1 97 ? 19.730 0.766 -15.237 1.00 94.75 97 SER A O 1
ATOM 769 N N . ARG A 1 98 ? 19.286 1.868 -13.322 1.00 95.94 98 ARG A N 1
ATOM 770 C CA . ARG A 1 98 ? 20.291 1.167 -12.509 1.00 95.94 98 ARG A CA 1
ATOM 771 C C . ARG A 1 98 ? 19.751 -0.115 -11.885 1.00 95.94 98 ARG A C 1
ATOM 773 O O . ARG A 1 98 ? 20.446 -1.125 -11.906 1.00 95.94 98 ARG A O 1
ATOM 780 N N . ILE A 1 99 ? 18.518 -0.095 -11.378 1.00 95.94 99 ILE A N 1
ATOM 781 C CA . ILE A 1 99 ? 17.939 -1.238 -10.663 1.00 95.94 99 ILE A CA 1
ATOM 782 C C . ILE A 1 99 ? 17.223 -2.164 -11.647 1.00 95.94 99 ILE A C 1
ATOM 784 O O . ILE A 1 99 ? 17.706 -3.262 -11.913 1.00 95.94 99 ILE A O 1
ATOM 788 N N . LEU A 1 100 ? 16.108 -1.730 -12.247 1.00 94.81 100 LEU A N 1
ATOM 789 C CA . LEU A 1 100 ? 15.289 -2.620 -13.086 1.00 94.81 100 LEU A CA 1
ATOM 790 C C . LEU A 1 100 ? 16.005 -3.048 -14.374 1.00 94.81 100 LEU A C 1
ATOM 792 O O . LEU A 1 100 ? 16.077 -4.236 -14.679 1.00 94.81 100 LEU A O 1
ATOM 796 N N . CYS A 1 101 ? 16.559 -2.088 -15.113 1.00 94.81 101 CYS A N 1
ATOM 797 C CA . CYS A 1 101 ? 17.248 -2.314 -16.385 1.00 94.81 101 CYS A CA 1
ATOM 798 C C . CYS A 1 101 ? 18.756 -2.569 -16.229 1.00 94.81 101 CYS A C 1
ATOM 800 O O . CYS A 1 101 ? 19.424 -2.862 -17.223 1.00 94.81 101 CYS A O 1
ATOM 802 N N . GLY A 1 102 ? 19.294 -2.458 -15.012 1.00 95.75 102 GLY A N 1
ATOM 803 C CA . GLY A 1 102 ? 20.693 -2.739 -14.695 1.00 95.75 102 GLY A CA 1
ATOM 804 C C . GLY A 1 102 ? 20.826 -4.068 -13.962 1.00 95.75 102 GLY A C 1
ATOM 805 O O . GLY A 1 102 ? 21.031 -5.105 -14.594 1.00 95.75 102 GLY A O 1
ATOM 806 N N . GLU A 1 103 ? 20.677 -4.040 -12.638 1.00 96.56 103 GLU A N 1
ATOM 807 C CA . GLU A 1 103 ? 20.827 -5.211 -11.760 1.00 96.56 103 GLU A CA 1
ATOM 808 C C . GLU A 1 103 ? 19.861 -6.356 -12.110 1.00 96.56 103 GLU A C 1
ATOM 810 O O . GLU A 1 103 ? 20.269 -7.514 -12.194 1.00 96.56 103 GLU A O 1
ATOM 815 N N . TYR A 1 104 ? 18.593 -6.037 -12.386 1.00 96.50 104 TYR A N 1
ATOM 816 C CA . TYR A 1 104 ? 17.532 -7.026 -12.620 1.00 96.50 104 TYR A CA 1
ATOM 817 C C . TYR A 1 104 ? 17.166 -7.210 -14.099 1.00 96.50 104 TYR A C 1
ATOM 819 O O . TYR A 1 104 ? 16.154 -7.838 -14.422 1.00 96.50 104 TYR A O 1
ATOM 827 N N . ARG A 1 105 ? 18.017 -6.744 -15.022 1.00 94.62 105 ARG A N 1
ATOM 828 C CA . ARG A 1 105 ? 17.745 -6.725 -16.474 1.00 94.62 105 ARG A CA 1
ATOM 829 C C . ARG A 1 105 ? 17.394 -8.083 -17.093 1.00 94.62 105 ARG A C 1
ATOM 831 O O . ARG A 1 105 ? 16.786 -8.148 -18.152 1.00 94.62 105 ARG A O 1
ATOM 838 N N . HIS A 1 106 ? 17.821 -9.178 -16.463 1.00 95.75 106 HIS A N 1
ATOM 839 C CA . HIS A 1 106 ? 17.569 -10.546 -16.927 1.00 95.75 106 HIS A CA 1
ATOM 840 C C . HIS A 1 106 ? 16.195 -11.089 -16.497 1.00 95.75 106 HIS A C 1
ATOM 842 O O . HIS A 1 106 ? 15.772 -12.139 -16.972 1.00 95.75 106 HIS A O 1
ATOM 848 N N . LEU A 1 107 ? 15.505 -10.387 -15.595 1.00 95.31 107 LEU A N 1
ATOM 849 C CA . LEU A 1 107 ? 14.231 -10.790 -14.991 1.00 95.31 107 LEU A CA 1
ATOM 850 C C . LEU A 1 107 ? 13.075 -9.848 -15.359 1.00 95.31 107 LEU A C 1
ATOM 852 O O . LEU A 1 107 ? 11.899 -10.208 -15.193 1.00 95.31 107 LEU A O 1
ATOM 856 N N . VAL A 1 108 ? 13.410 -8.657 -15.861 1.00 94.12 108 VAL A N 1
ATOM 857 C CA . VAL A 1 108 ? 12.473 -7.588 -16.201 1.00 94.12 108 VAL A CA 1
ATOM 858 C C . VAL A 1 108 ? 12.602 -7.251 -17.687 1.00 94.12 108 VAL A C 1
ATOM 860 O O . VAL A 1 108 ? 13.631 -6.755 -18.135 1.00 94.12 108 VAL A O 1
ATOM 863 N N . ASP A 1 109 ? 11.551 -7.527 -18.459 1.00 93.94 109 ASP A N 1
ATOM 864 C CA . ASP A 1 109 ? 11.460 -7.148 -19.871 1.00 93.94 109 ASP A CA 1
ATOM 865 C C . ASP A 1 109 ? 10.792 -5.768 -20.044 1.00 93.94 109 ASP A C 1
ATOM 867 O O . ASP A 1 109 ? 10.256 -5.182 -19.099 1.00 93.94 109 ASP A O 1
ATOM 871 N N . ALA A 1 110 ? 10.793 -5.241 -21.272 1.00 93.88 110 ALA A N 1
ATOM 872 C CA . ALA A 1 110 ? 10.198 -3.938 -21.572 1.00 93.88 110 ALA A CA 1
ATOM 873 C C . ALA A 1 110 ? 8.707 -3.856 -21.189 1.00 93.88 110 ALA A C 1
ATOM 875 O O . ALA A 1 110 ? 8.247 -2.819 -20.717 1.00 93.88 110 ALA A O 1
ATOM 876 N N . ARG A 1 111 ? 7.954 -4.954 -21.336 1.00 95.56 111 ARG A N 1
ATOM 877 C CA . ARG A 1 111 ? 6.534 -5.025 -20.965 1.00 95.56 111 ARG A CA 1
ATOM 878 C C . ARG A 1 111 ? 6.358 -4.873 -19.452 1.00 95.56 111 ARG A C 1
ATOM 880 O O . ARG A 1 111 ? 5.501 -4.104 -19.026 1.00 95.56 111 ARG A O 1
ATOM 887 N N . LYS A 1 112 ? 7.173 -5.555 -18.642 1.00 95.69 112 LYS A N 1
ATOM 888 C CA . LYS A 1 112 ? 7.168 -5.423 -17.177 1.00 95.69 112 LYS A CA 1
ATOM 889 C C . LYS A 1 112 ? 7.504 -4.004 -16.740 1.00 95.69 112 LYS A C 1
ATOM 891 O O . LYS A 1 112 ? 6.786 -3.446 -15.914 1.00 95.69 112 LYS A O 1
ATOM 896 N N . VAL A 1 113 ? 8.550 -3.406 -17.318 1.00 94.75 113 VAL A N 1
ATOM 897 C CA . VAL A 1 113 ? 8.925 -2.014 -17.013 1.00 94.75 113 VAL A CA 1
ATOM 898 C C . VAL A 1 113 ? 7.765 -1.064 -17.316 1.00 94.75 113 VAL A C 1
ATOM 900 O O . VAL A 1 113 ? 7.431 -0.226 -16.479 1.00 94.75 113 VAL A O 1
ATOM 903 N N . LEU A 1 114 ? 7.109 -1.220 -18.471 1.00 95.00 114 LEU A N 1
ATOM 904 C CA . LEU A 1 114 ? 5.942 -0.413 -18.837 1.00 95.00 114 LEU A CA 1
ATOM 905 C C . LEU A 1 114 ? 4.777 -0.608 -17.857 1.00 95.00 114 LEU A C 1
ATOM 907 O O . LEU A 1 114 ? 4.220 0.378 -17.384 1.00 95.00 114 LEU A O 1
ATOM 911 N N . ASN A 1 115 ? 4.448 -1.847 -17.481 1.00 96.25 115 ASN A N 1
ATOM 912 C CA . ASN A 1 115 ? 3.396 -2.129 -16.497 1.00 96.25 115 ASN A CA 1
ATOM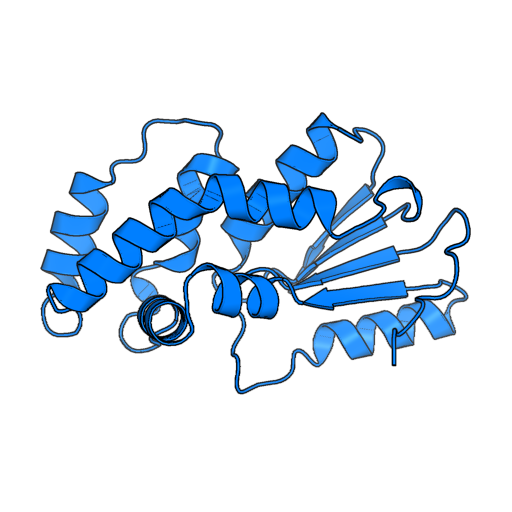 913 C C . ASN A 1 115 ? 3.674 -1.476 -15.133 1.00 96.25 115 ASN A C 1
ATOM 915 O O . ASN A 1 115 ? 2.774 -0.890 -14.525 1.00 96.25 115 ASN A O 1
ATOM 919 N N . ILE A 1 116 ? 4.921 -1.549 -14.661 1.00 95.75 116 ILE A N 1
ATOM 920 C CA . ILE A 1 116 ? 5.371 -0.932 -13.407 1.00 95.75 116 ILE A CA 1
ATOM 921 C C . ILE A 1 116 ? 5.243 0.600 -13.486 1.00 95.75 116 ILE A C 1
ATOM 923 O O . ILE A 1 116 ? 4.693 1.224 -12.575 1.00 95.75 116 ILE A O 1
ATOM 927 N N . LEU A 1 117 ? 5.684 1.209 -14.590 1.00 94.75 117 LEU A N 1
ATOM 928 C CA . LEU A 1 117 ? 5.589 2.653 -14.830 1.00 94.75 117 LEU A CA 1
ATOM 929 C C . LEU A 1 117 ? 4.143 3.154 -14.905 1.00 94.75 117 LEU A C 1
ATOM 931 O O . LEU A 1 117 ? 3.802 4.150 -14.267 1.00 94.75 117 LEU A O 1
ATOM 935 N N . GLU A 1 118 ? 3.274 2.467 -15.647 1.00 96.06 118 GLU A N 1
ATOM 936 C CA . GLU A 1 118 ? 1.854 2.826 -15.722 1.00 96.06 118 GLU A CA 1
ATOM 937 C C . GLU A 1 118 ? 1.162 2.675 -14.361 1.00 96.06 118 GLU A C 1
ATOM 939 O O . GLU A 1 118 ? 0.322 3.495 -13.990 1.00 96.06 118 GLU A O 1
ATOM 944 N N . SER A 1 119 ? 1.562 1.681 -13.566 1.00 97.19 119 SER A N 1
ATOM 945 C CA . SER A 1 119 ? 1.062 1.513 -12.198 1.00 97.19 119 SER A CA 1
ATOM 946 C C . SER A 1 119 ? 1.514 2.645 -11.274 1.00 97.19 119 SER A C 1
ATOM 948 O O . SER A 1 119 ? 0.715 3.126 -10.471 1.00 97.19 119 SER A O 1
ATOM 950 N N . ARG A 1 120 ? 2.751 3.143 -11.426 1.00 95.00 120 ARG A N 1
ATOM 951 C CA . ARG A 1 120 ? 3.252 4.313 -10.681 1.00 95.00 120 ARG A CA 1
ATOM 952 C C . ARG A 1 120 ? 2.403 5.564 -10.933 1.00 95.00 120 ARG A C 1
ATOM 954 O O . ARG A 1 120 ? 2.072 6.283 -9.994 1.00 95.00 120 ARG A O 1
ATOM 961 N N . LYS A 1 121 ? 1.980 5.804 -12.178 1.00 94.62 121 LYS A N 1
ATOM 962 C CA . LYS A 1 121 ? 1.113 6.951 -12.524 1.00 94.62 121 LYS A CA 1
ATOM 963 C C . LYS A 1 121 ? -0.267 6.876 -11.858 1.00 94.62 121 LYS A C 1
ATOM 965 O O . LYS A 1 121 ? -0.895 7.902 -11.615 1.00 94.62 121 LYS A O 1
ATOM 970 N N . LYS A 1 122 ? -0.735 5.667 -11.536 1.00 97.12 122 LYS A N 1
ATOM 971 C CA . LYS A 1 122 ? -2.044 5.408 -10.916 1.00 97.12 122 LYS A CA 1
ATOM 972 C C . LYS A 1 122 ? -2.061 5.582 -9.393 1.00 97.12 122 LYS A C 1
ATOM 974 O O . LYS A 1 122 ? -3.144 5.596 -8.812 1.00 97.12 122 LYS A O 1
ATOM 979 N N . ILE A 1 123 ? -0.906 5.733 -8.737 1.00 96.94 123 ILE A N 1
ATOM 980 C CA . ILE A 1 123 ? -0.809 5.712 -7.266 1.00 96.94 123 ILE A CA 1
ATOM 981 C C . ILE A 1 123 ? -1.644 6.803 -6.599 1.00 96.94 123 ILE A C 1
ATOM 983 O O . ILE A 1 123 ? -2.346 6.515 -5.632 1.00 96.94 123 ILE A O 1
ATOM 987 N N . SER A 1 124 ? -1.620 8.036 -7.115 1.00 96.12 124 SER A N 1
ATOM 988 C CA . SER A 1 124 ? -2.404 9.118 -6.506 1.00 96.12 124 SER A CA 1
ATOM 989 C C . SER A 1 124 ? -3.908 8.820 -6.541 1.00 96.12 124 SER A C 1
ATOM 991 O O . SER A 1 124 ? -4.570 8.912 -5.508 1.00 96.12 124 SER A O 1
ATOM 993 N N . GLY A 1 125 ? -4.418 8.373 -7.695 1.00 98.12 125 GLY A N 1
ATOM 994 C CA . GLY A 1 125 ? -5.828 8.009 -7.858 1.00 98.12 125 GLY A CA 1
ATOM 995 C C . GLY A 1 125 ? -6.225 6.772 -7.049 1.00 98.12 125 GLY A C 1
ATOM 996 O O . GLY A 1 125 ? -7.335 6.702 -6.525 1.00 98.12 125 GLY A O 1
ATOM 997 N N . PHE A 1 126 ? -5.310 5.817 -6.872 1.00 98.62 126 PHE A N 1
ATOM 998 C CA . PHE A 1 126 ? -5.543 4.684 -5.983 1.00 98.62 126 PHE A CA 1
ATOM 999 C C . PHE A 1 126 ? -5.651 5.118 -4.513 1.00 98.62 126 PHE A C 1
ATOM 1001 O O . PHE A 1 126 ? -6.529 4.658 -3.789 1.00 98.62 126 PHE A O 1
ATOM 1008 N N . LEU A 1 127 ? -4.804 6.041 -4.058 1.00 98.44 127 LEU A N 1
ATOM 1009 C CA . LEU A 1 127 ? -4.906 6.578 -2.701 1.00 98.44 127 LEU A CA 1
ATOM 1010 C C . LEU A 1 127 ? -6.205 7.378 -2.495 1.00 98.44 127 LEU A C 1
ATOM 1012 O O . LEU A 1 127 ? -6.783 7.311 -1.410 1.00 98.44 127 LEU A O 1
ATOM 1016 N N . ASP A 1 128 ? -6.707 8.073 -3.523 1.00 98.50 128 ASP A N 1
ATOM 1017 C CA . ASP A 1 128 ? -8.037 8.705 -3.489 1.00 98.50 128 ASP A CA 1
ATOM 1018 C C . ASP A 1 128 ? -9.151 7.662 -3.360 1.00 98.50 128 ASP A C 1
ATOM 1020 O O . ASP A 1 128 ? -10.065 7.825 -2.548 1.00 98.50 128 ASP A O 1
ATOM 1024 N N . HIS A 1 129 ? -9.041 6.553 -4.096 1.00 98.38 129 HIS A N 1
ATOM 1025 C CA . HIS A 1 129 ? -9.943 5.413 -3.956 1.00 98.38 129 HIS A CA 1
ATOM 1026 C C . HIS A 1 129 ? -9.942 4.867 -2.519 1.00 98.38 129 HIS A C 1
ATOM 1028 O O . HIS A 1 129 ? -11.012 4.693 -1.936 1.00 98.38 129 HIS A O 1
ATOM 1034 N N . CYS A 1 130 ? -8.770 4.679 -1.903 1.00 98.56 130 CYS A N 1
ATOM 1035 C CA . CYS A 1 130 ? -8.667 4.242 -0.507 1.00 98.56 130 CYS A CA 1
ATOM 1036 C C . CYS A 1 130 ? -9.346 5.215 0.464 1.00 98.56 130 CYS A C 1
ATOM 1038 O O . CYS A 1 130 ? -10.049 4.787 1.382 1.00 98.56 130 CYS A O 1
ATOM 1040 N N . MET A 1 131 ? -9.161 6.524 0.258 1.00 98.44 131 MET A N 1
ATOM 1041 C CA . MET A 1 131 ? -9.794 7.553 1.084 1.00 98.44 131 MET A CA 1
ATOM 1042 C C . MET A 1 131 ? -11.321 7.555 0.944 1.00 98.44 131 MET A C 1
ATOM 1044 O O . MET A 1 131 ? -12.004 7.812 1.931 1.00 98.44 131 MET A O 1
ATOM 1048 N N . ALA A 1 132 ? -11.854 7.244 -0.240 1.00 98.06 132 ALA A N 1
ATOM 1049 C CA . ALA A 1 132 ? -13.293 7.183 -0.499 1.00 98.06 132 ALA A CA 1
ATOM 1050 C C . ALA A 1 132 ? -13.953 5.856 -0.074 1.00 98.06 132 ALA A C 1
ATOM 1052 O O . ALA A 1 132 ? -15.153 5.826 0.191 1.00 98.06 132 ALA A O 1
ATOM 1053 N N . ALA A 1 133 ? -13.193 4.760 -0.007 1.00 96.94 133 ALA A N 1
ATOM 1054 C CA . ALA A 1 133 ? -13.721 3.419 0.261 1.00 96.94 133 ALA A CA 1
ATOM 1055 C C . ALA A 1 133 ? -14.139 3.178 1.724 1.00 96.94 133 ALA A C 1
ATOM 1057 O O . ALA A 1 133 ? -14.792 2.175 2.021 1.00 96.94 133 ALA A O 1
ATOM 1058 N N . ILE A 1 134 ? -13.733 4.054 2.645 1.00 96.06 134 ILE A N 1
ATOM 1059 C CA . ILE A 1 134 ? -13.944 3.906 4.087 1.00 96.06 134 ILE A CA 1
ATOM 1060 C C . ILE A 1 134 ? -14.583 5.184 4.634 1.00 96.06 134 ILE A C 1
ATOM 1062 O O . ILE A 1 134 ? -14.099 6.287 4.391 1.00 96.06 134 ILE A O 1
ATOM 1066 N N . ASP A 1 135 ? -15.628 5.031 5.448 1.00 94.62 135 ASP A N 1
ATOM 1067 C CA . ASP A 1 135 ? -16.062 6.095 6.351 1.00 94.62 135 ASP A CA 1
ATOM 1068 C C . ASP A 1 135 ? -15.050 6.205 7.498 1.00 94.62 135 ASP A C 1
ATOM 1070 O O . ASP A 1 135 ? -15.105 5.467 8.477 1.00 94.62 135 ASP A O 1
ATOM 1074 N N . TRP A 1 136 ? -14.055 7.078 7.359 1.00 95.25 136 TRP A N 1
ATOM 1075 C CA . TRP A 1 136 ? -12.981 7.198 8.346 1.00 95.25 136 TRP A CA 1
ATOM 1076 C C . TRP A 1 136 ? -13.453 7.775 9.680 1.00 95.25 136 TRP A C 1
ATOM 1078 O O . TRP A 1 136 ? -12.768 7.598 10.687 1.00 95.25 136 TRP A O 1
ATOM 1088 N N . GLU A 1 137 ? -14.594 8.469 9.735 1.00 93.38 137 GLU A N 1
ATOM 1089 C CA . GLU A 1 137 ? -15.110 9.041 10.983 1.00 93.38 137 GLU A CA 1
ATOM 1090 C C . GLU A 1 137 ? -15.537 7.962 11.979 1.00 93.38 137 GLU A C 1
ATOM 1092 O O . GLU A 1 137 ? -15.329 8.141 13.182 1.00 93.38 137 GLU A O 1
ATOM 1097 N N . ALA A 1 138 ? -16.001 6.821 11.464 1.00 92.31 138 ALA A N 1
ATOM 1098 C CA . ALA A 1 138 ? -16.341 5.607 12.201 1.00 92.31 138 ALA A CA 1
ATOM 1099 C C . ALA A 1 138 ? -15.237 5.099 13.141 1.00 92.31 138 ALA A C 1
ATOM 1101 O O . ALA A 1 138 ? -15.524 4.570 14.214 1.00 92.31 138 ALA A O 1
ATOM 1102 N N . TYR A 1 139 ? -13.972 5.244 12.738 1.00 95.06 139 TYR A N 1
ATOM 1103 C CA . TYR A 1 139 ? -12.849 4.565 13.382 1.00 95.06 139 TYR A CA 1
ATOM 1104 C C . TYR A 1 139 ? -12.003 5.527 14.214 1.00 95.06 139 TYR A C 1
ATOM 1106 O O . TYR A 1 139 ? -11.607 6.594 13.743 1.00 95.06 139 TYR A O 1
ATOM 1114 N N . ALA A 1 140 ? -11.687 5.155 15.452 1.00 93.38 140 ALA A N 1
ATOM 1115 C CA . ALA A 1 140 ? -10.790 5.927 16.317 1.00 93.38 140 ALA A CA 1
ATOM 1116 C C . ALA A 1 140 ? -9.312 5.578 16.068 1.00 93.38 140 ALA A C 1
ATOM 1118 O O . ALA A 1 140 ? -8.442 6.452 16.149 1.00 93.38 140 ALA A O 1
ATOM 1119 N N . VAL A 1 141 ? -9.048 4.311 15.732 1.00 96.50 141 VAL A N 1
ATOM 1120 C CA . VAL A 1 141 ? -7.706 3.763 15.517 1.00 96.50 141 VAL A CA 1
ATOM 1121 C C . VAL A 1 141 ? -7.599 3.161 14.120 1.00 96.50 141 VAL A C 1
ATOM 1123 O O . VAL A 1 141 ? -8.468 2.396 13.699 1.00 96.50 141 VAL A O 1
ATOM 1126 N N . VAL A 1 142 ? -6.503 3.467 13.427 1.00 97.94 142 VAL A N 1
ATOM 1127 C CA . VAL A 1 142 ? -6.136 2.878 12.135 1.00 97.94 142 VAL A CA 1
ATOM 1128 C C . VAL A 1 142 ? -4.841 2.090 12.313 1.00 97.94 142 VAL A C 1
ATOM 1130 O O . VAL A 1 142 ? -3.796 2.662 12.617 1.00 97.94 142 VAL A O 1
ATOM 1133 N N . GLY A 1 143 ? -4.905 0.775 12.146 1.00 97.00 143 GLY A N 1
ATOM 1134 C CA . GLY A 1 143 ? -3.743 -0.107 12.164 1.00 97.00 143 GLY A CA 1
ATOM 1135 C C . GLY A 1 143 ? -3.329 -0.486 10.749 1.00 97.00 143 GLY A C 1
ATOM 1136 O O . GLY A 1 143 ? -4.160 -0.957 9.981 1.00 97.00 143 GLY A O 1
ATOM 1137 N N . PHE A 1 144 ? -2.058 -0.333 10.410 1.00 97.00 144 PHE A N 1
ATOM 1138 C CA . PHE A 1 144 ? -1.482 -0.803 9.154 1.00 97.00 144 PHE A CA 1
ATOM 1139 C C . PHE A 1 144 ? -0.660 -2.064 9.400 1.00 97.00 144 PHE A C 1
ATOM 1141 O O . PHE A 1 144 ? 0.233 -2.061 10.247 1.00 97.00 144 PHE A O 1
ATOM 1148 N N . SER A 1 145 ? -0.939 -3.120 8.634 1.00 91.06 145 SER A N 1
ATOM 1149 C CA . SER A 1 145 ? 0.003 -4.222 8.464 1.00 91.06 145 SER A CA 1
ATOM 1150 C C . SER A 1 145 ? 1.080 -3.788 7.475 1.00 91.06 145 SER A C 1
ATOM 1152 O O . SER A 1 145 ? 0.774 -3.484 6.325 1.00 91.06 145 SER A O 1
ATOM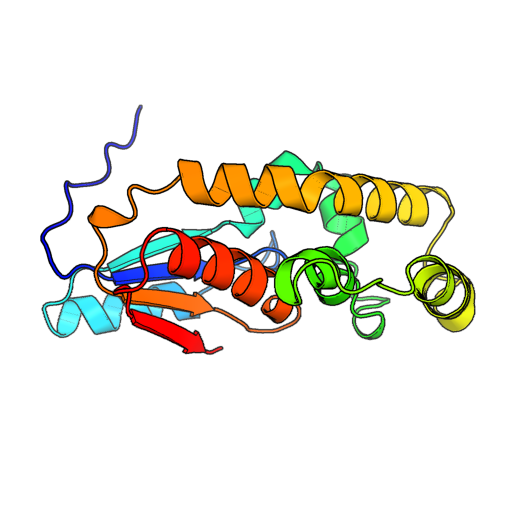 1154 N N . SER A 1 146 ? 2.328 -3.740 7.930 1.00 79.94 146 SER A N 1
ATOM 1155 C CA . SER A 1 146 ? 3.477 -3.269 7.150 1.00 79.94 146 SER A CA 1
ATOM 1156 C C . SER A 1 146 ? 4.541 -4.352 6.959 1.00 79.94 146 SER A C 1
ATOM 1158 O O . SER A 1 146 ? 5.729 -4.050 6.910 1.00 79.94 146 SER A O 1
ATOM 1160 N N . SER A 1 147 ? 4.145 -5.624 6.881 1.00 78.62 147 SER A N 1
ATOM 1161 C CA . SER A 1 147 ? 5.078 -6.706 6.547 1.00 78.62 147 SER A CA 1
ATOM 1162 C C . SER A 1 147 ? 5.494 -6.602 5.068 1.00 78.62 147 SER A C 1
ATOM 1164 O O . SER A 1 147 ? 4.664 -6.280 4.213 1.00 78.62 147 SER A O 1
ATOM 1166 N N . PHE A 1 148 ? 6.749 -6.929 4.749 1.00 80.94 148 PHE A N 1
ATOM 1167 C CA . PHE A 1 148 ? 7.313 -6.865 3.387 1.00 80.94 148 PHE A CA 1
ATOM 1168 C C . PHE A 1 148 ? 7.304 -5.443 2.786 1.00 80.94 148 PHE A C 1
ATOM 1170 O O . PHE A 1 148 ? 7.601 -4.483 3.489 1.00 80.94 148 PHE A O 1
ATOM 1177 N N . GLN A 1 149 ? 6.987 -5.302 1.491 1.00 91.00 149 GLN A N 1
ATOM 1178 C CA . GLN A 1 149 ? 7.024 -4.038 0.741 1.00 91.00 149 GLN A CA 1
ATOM 1179 C 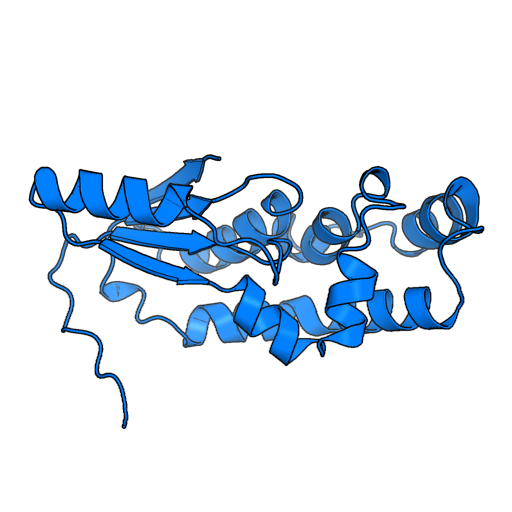C . GLN A 1 149 ? 5.765 -3.154 0.923 1.00 91.00 149 GLN A C 1
ATOM 1181 O O . GLN A 1 149 ? 5.338 -2.458 0.001 1.00 91.00 149 GLN A O 1
ATOM 1186 N N . GLN A 1 150 ? 5.113 -3.216 2.090 1.00 93.50 150 GLN A N 1
ATOM 1187 C CA . GLN A 1 150 ? 3.882 -2.466 2.389 1.00 93.50 150 GLN A CA 1
ATOM 1188 C C . GLN A 1 150 ? 4.149 -1.086 3.022 1.00 93.50 150 GLN A C 1
ATOM 1190 O O . GLN A 1 150 ? 3.195 -0.351 3.302 1.00 93.50 150 GLN A O 1
ATOM 1195 N N . THR A 1 151 ? 5.407 -0.712 3.284 1.00 94.56 151 THR A N 1
ATOM 1196 C CA . THR A 1 151 ? 5.734 0.420 4.166 1.00 94.56 151 THR A CA 1
ATOM 1197 C C . THR A 1 151 ? 5.382 1.761 3.529 1.00 94.56 151 THR A C 1
ATOM 1199 O O . THR A 1 151 ? 4.584 2.510 4.096 1.00 94.56 151 THR A O 1
ATOM 1202 N N . MET A 1 152 ? 5.899 2.064 2.335 1.00 95.62 152 MET A N 1
ATOM 1203 C CA . MET A 1 152 ? 5.622 3.324 1.639 1.00 95.62 152 MET A CA 1
ATOM 1204 C C . MET A 1 152 ? 4.143 3.456 1.286 1.00 95.62 152 MET A C 1
ATOM 1206 O O . MET A 1 152 ? 3.577 4.536 1.433 1.00 95.62 152 MET A O 1
ATOM 1210 N N . ALA A 1 153 ? 3.482 2.365 0.893 1.00 96.94 153 ALA A N 1
ATOM 1211 C CA . ALA A 1 153 ? 2.046 2.389 0.638 1.00 96.94 153 ALA A CA 1
ATOM 1212 C C . ALA A 1 153 ? 1.250 2.757 1.903 1.00 96.94 153 ALA A C 1
ATOM 1214 O O . ALA A 1 153 ? 0.346 3.595 1.854 1.00 96.94 153 ALA A O 1
ATOM 1215 N N . SER A 1 154 ? 1.629 2.184 3.050 1.00 97.69 154 SER A N 1
ATOM 1216 C CA . SER A 1 154 ? 1.018 2.485 4.349 1.00 97.69 154 SER A CA 1
ATOM 1217 C C . SER A 1 154 ? 1.269 3.925 4.785 1.00 97.69 154 SER A C 1
ATOM 1219 O O . SER A 1 154 ? 0.332 4.608 5.195 1.00 97.69 154 SER A O 1
ATOM 1221 N N . LEU A 1 155 ? 2.501 4.422 4.651 1.00 97.00 155 LEU A N 1
ATOM 1222 C CA . LEU A 1 155 ? 2.848 5.806 4.980 1.00 97.00 155 LEU A CA 1
ATOM 1223 C C . LEU A 1 155 ? 2.106 6.810 4.091 1.00 97.00 155 LEU A C 1
ATOM 1225 O O . LEU A 1 155 ? 1.579 7.799 4.600 1.00 97.00 155 LEU A O 1
ATOM 1229 N N . ALA A 1 156 ? 2.007 6.539 2.787 1.00 97.19 156 ALA A N 1
ATOM 1230 C CA . ALA A 1 156 ? 1.304 7.399 1.841 1.00 97.19 156 ALA A CA 1
ATOM 1231 C C . ALA A 1 156 ? -0.183 7.557 2.195 1.00 97.19 156 ALA A C 1
ATOM 1233 O O . ALA A 1 156 ? -0.702 8.676 2.209 1.00 97.19 156 ALA A O 1
ATOM 1234 N N . LEU A 1 157 ? -0.872 6.462 2.540 1.00 98.31 157 LEU A N 1
ATOM 1235 C CA . LEU A 1 157 ? -2.268 6.542 2.974 1.00 98.31 157 LEU A CA 1
ATOM 1236 C C . LEU A 1 157 ? -2.396 7.182 4.365 1.00 98.31 157 LEU A C 1
ATOM 1238 O O . LEU A 1 157 ? -3.254 8.039 4.566 1.00 98.31 157 LEU A O 1
ATOM 1242 N N . ALA A 1 158 ? -1.528 6.821 5.314 1.00 98.06 158 ALA A N 1
ATOM 1243 C CA . ALA A 1 158 ? -1.535 7.395 6.659 1.00 98.06 158 ALA A CA 1
ATOM 1244 C C . ALA A 1 158 ? -1.364 8.920 6.649 1.00 98.06 158 ALA A C 1
ATOM 1246 O O . ALA A 1 158 ? -2.037 9.617 7.410 1.00 98.06 158 ALA A O 1
ATOM 1247 N N . LYS A 1 159 ? -0.516 9.442 5.756 1.00 97.06 159 LYS A N 1
ATOM 1248 C CA . LYS A 1 159 ? -0.347 10.880 5.541 1.00 97.06 159 LYS A CA 1
ATOM 1249 C C . LYS A 1 159 ? -1.662 11.546 5.123 1.00 97.06 159 LYS A C 1
ATOM 1251 O O . LYS A 1 159 ? -2.100 12.467 5.807 1.00 97.06 159 LYS A O 1
ATOM 1256 N N . ARG A 1 160 ? -2.347 11.026 4.097 1.00 97.56 160 ARG A N 1
ATOM 1257 C CA . ARG A 1 160 ? -3.655 11.556 3.651 1.00 97.56 160 ARG A CA 1
ATOM 1258 C C . ARG A 1 160 ? -4.728 11.470 4.737 1.00 97.56 160 ARG A C 1
ATOM 1260 O O . ARG A 1 160 ? -5.529 12.390 4.901 1.00 97.56 160 ARG A O 1
ATOM 1267 N N . ILE A 1 161 ? -4.725 10.389 5.522 1.00 98.19 161 ILE A N 1
ATOM 1268 C CA . ILE A 1 161 ? -5.613 10.258 6.684 1.00 98.19 161 ILE A CA 1
ATOM 1269 C C . ILE A 1 161 ? -5.316 11.360 7.699 1.00 98.19 161 ILE A C 1
ATOM 1271 O O . ILE A 1 161 ? -6.253 11.980 8.185 1.00 98.19 161 ILE A O 1
ATOM 1275 N N . LYS A 1 162 ? -4.046 11.630 8.022 1.00 97.38 162 LYS A N 1
ATOM 1276 C CA . LYS A 1 162 ? -3.668 12.676 8.985 1.00 97.38 162 LYS A CA 1
ATOM 1277 C C . LYS A 1 162 ? -3.961 14.088 8.492 1.00 97.38 162 LYS A C 1
ATOM 1279 O O . LYS A 1 162 ? -4.368 14.914 9.301 1.00 97.38 162 LYS A O 1
ATOM 1284 N N . GLU A 1 163 ? -3.805 14.349 7.199 1.00 96.69 163 GLU A N 1
ATOM 1285 C CA . GLU A 1 163 ? -4.157 15.635 6.586 1.00 96.69 163 GLU A CA 1
ATOM 1286 C C . GLU A 1 163 ? -5.656 15.937 6.734 1.00 96.69 163 GLU A C 1
ATOM 1288 O O . GLU A 1 163 ? -6.029 17.060 7.064 1.00 96.69 163 GLU A O 1
ATOM 1293 N N . ARG A 1 164 ? -6.524 14.929 6.558 1.00 97.69 164 ARG A N 1
ATOM 1294 C CA . ARG A 1 164 ? -7.985 15.098 6.667 1.00 97.69 164 ARG A CA 1
ATOM 1295 C C . ARG A 1 164 ? -8.537 14.894 8.082 1.00 97.69 164 ARG A C 1
ATOM 1297 O O . ARG A 1 164 ? -9.523 15.519 8.461 1.00 97.69 164 ARG A O 1
ATOM 1304 N N . TYR A 1 165 ? -7.919 14.014 8.860 1.00 96.94 165 TYR A N 1
ATOM 1305 C CA . TYR A 1 165 ? -8.355 13.589 10.187 1.00 96.94 165 TYR A CA 1
ATOM 1306 C C . TYR A 1 165 ? -7.162 13.578 11.167 1.00 96.94 165 TYR A C 1
ATOM 1308 O O . TYR A 1 165 ? -6.701 12.511 11.594 1.00 96.94 165 TYR A O 1
ATOM 1316 N N . PRO A 1 166 ? -6.661 14.755 11.583 1.00 96.56 166 PRO A N 1
ATOM 1317 C CA . PRO A 1 166 ? -5.425 14.873 12.368 1.00 96.56 166 PRO A CA 1
ATOM 1318 C C . PRO A 1 166 ? -5.464 14.109 13.702 1.00 96.56 166 PRO A C 1
ATOM 1320 O O . PRO A 1 166 ? -4.438 13.606 14.170 1.00 96.56 166 PRO A O 1
ATOM 1323 N N . ASN A 1 167 ? -6.662 13.936 14.266 1.00 94.00 167 ASN A N 1
ATOM 1324 C CA . ASN A 1 167 ? -6.895 13.288 15.558 1.00 94.00 167 ASN A CA 1
ATOM 1325 C C . ASN A 1 167 ? -6.905 11.748 15.512 1.00 94.00 167 ASN A C 1
ATOM 1327 O O . ASN A 1 167 ? -6.992 11.124 16.566 1.00 94.00 167 ASN A O 1
ATOM 1331 N N . LYS A 1 168 ? -6.837 11.105 14.334 1.00 95.81 168 LYS A N 1
ATOM 1332 C CA . LYS A 1 168 ? -6.837 9.629 14.249 1.00 95.81 168 LYS A CA 1
ATOM 1333 C C . LYS A 1 168 ? -5.572 9.052 14.865 1.00 95.81 168 LYS A C 1
ATOM 1335 O O . LYS A 1 168 ? -4.477 9.519 14.554 1.00 95.81 168 LYS A O 1
ATOM 1340 N N . PHE A 1 169 ? -5.694 8.021 15.694 1.00 97.25 169 PHE A N 1
ATOM 1341 C CA . PHE A 1 169 ? -4.526 7.310 16.206 1.00 97.25 169 PHE A CA 1
ATOM 1342 C C . PHE A 1 169 ? -4.087 6.258 15.182 1.00 97.25 169 PHE A C 1
ATOM 1344 O O . PHE A 1 169 ? -4.888 5.408 14.798 1.00 97.25 169 PHE A O 1
ATOM 1351 N N . ILE A 1 170 ? -2.846 6.344 14.698 1.00 97.94 170 ILE A N 1
ATOM 1352 C CA . ILE A 1 170 ? -2.324 5.454 13.654 1.00 97.94 170 ILE A CA 1
ATOM 1353 C C . ILE A 1 170 ? -1.217 4.586 14.240 1.00 97.94 170 ILE A C 1
ATOM 1355 O O . ILE A 1 170 ? -0.308 5.101 14.888 1.00 97.94 170 ILE A O 1
ATOM 1359 N N . VAL A 1 171 ? -1.294 3.283 13.984 1.00 96.81 171 VAL A N 1
ATOM 1360 C CA . VAL A 1 171 ? -0.304 2.291 14.411 1.00 96.81 171 VAL A CA 1
ATOM 1361 C C . VAL A 1 171 ? 0.182 1.519 13.190 1.00 96.81 171 VAL A C 1
ATOM 1363 O O . VAL A 1 171 ? -0.620 1.135 12.342 1.00 96.81 171 VAL A O 1
ATOM 1366 N N . PHE A 1 172 ? 1.484 1.262 13.120 1.00 95.75 172 PHE A N 1
ATOM 1367 C CA . PHE A 1 172 ? 2.100 0.389 12.121 1.00 95.75 172 PHE A CA 1
ATOM 1368 C C . PHE A 1 172 ? 2.677 -0.836 12.824 1.00 95.75 172 PHE A C 1
ATOM 1370 O O . PHE A 1 172 ? 3.218 -0.718 13.924 1.00 95.75 172 PHE A O 1
ATOM 1377 N N . GLY A 1 173 ? 2.562 -2.003 12.202 1.00 89.62 173 GLY A N 1
ATOM 1378 C CA . GLY A 1 173 ? 3.151 -3.231 12.719 1.00 89.62 173 GLY A CA 1
ATOM 1379 C C . GLY A 1 173 ? 3.080 -4.366 11.709 1.00 89.62 173 GLY A C 1
ATOM 1380 O O . GLY A 1 173 ? 2.331 -4.305 10.736 1.00 89.62 173 GLY A O 1
ATOM 1381 N N . GLY A 1 174 ? 3.858 -5.415 11.934 1.00 79.50 174 GLY A N 1
ATOM 1382 C CA . GLY A 1 174 ? 3.957 -6.549 11.024 1.00 79.50 174 GLY A CA 1
ATOM 1383 C C . GLY A 1 174 ? 5.136 -7.434 11.346 1.00 79.50 174 GLY A C 1
ATOM 1384 O O . GLY A 1 174 ? 6.028 -6.970 12.089 1.00 79.50 174 GLY A O 1
#

Secondary structure (DSSP, 8-state):
---------TTEEEEEE-TT--SSS--HHHHHHHHHHHHTT--EEEEEHHHHHHHHH-HHHHHHHT-GGGGGG-HHHHHHHHHHHTS----HHHIIIIIIIIITTTT--HHHHHHHHHHHHTHHHHHHHHHHSS-GGGEEEEEEE--STTHHHHHHHHHHHHHH-TT-EEEEE-

Sequence (174 aa):
YIYQQPRSQRGDVILLSMPMASLNHPTIGLSLLKSALRRNGYHAAIRHFFLDFAEYVGPAAYCDINDDRYFLALVGEWLFSAAAHGDVSTDDIGYISRILCGEYRHLVDARKVLNILESRKKISGFLDHCMAAIDWEAYAVVGFSSSFQQTMASLALAKRIKERYPNKFIVFGG